Protein AF-A0ABD5YIT8-F1 (afdb_monomer_lite)

Foldseek 3Di:
DPVLLVVLL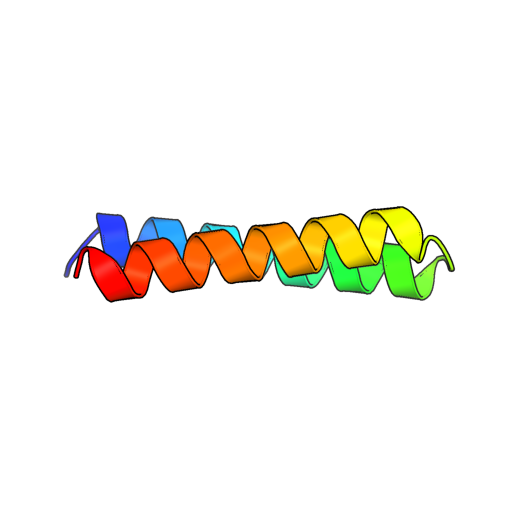VQLVVLQVVLVVCVVVVVNVSSVVSNVVSVVSVVVSVVPD

Radius of gyration: 11.76 Å; chains: 1; bounding box: 31×10×30 Å

Organism: NCBI:txid2934937

Sequence (49 aa):
MNVLALVLAIAALLLMLAGALFMASSEFGIAGALFLSASIVIYLREKRI

pLDDT: mean 94.66, std 7.17, range [61.72, 98.5]

Secondary structure (DSSP, 8-state):
--HHHHHHHHHHHHHHHHHHHHHHTT-HHHHHHHHHHHHHHHHHHHHH-

Structure (mmCIF, N/CA/C/O backbone):
data_AF-A0ABD5YIT8-F1
#
_entry.id   AF-A0ABD5YIT8-F1
#
loop_
_atom_site.group_PDB
_atom_site.id
_atom_site.type_symbol
_atom_site.label_atom_id
_atom_site.label_alt_id
_atom_site.label_comp_id
_atom_site.label_asym_id
_atom_site.label_entity_id
_atom_site.label_seq_id
_atom_site.pdbx_PDB_ins_code
_atom_site.Cartn_x
_atom_site.Cartn_y
_atom_site.Cartn_z
_atom_site.occupancy
_atom_site.B_iso_or_equiv
_atom_site.auth_seq_id
_atom_site.auth_comp_id
_atom_site.auth_asym_id
_atom_site.auth_atom_id
_atom_site.pdbx_PDB_model_num
ATOM 1 N N . MET A 1 1 ? -21.313 -4.699 9.995 1.00 61.72 1 MET A N 1
ATOM 2 C CA . MET A 1 1 ? -20.040 -4.645 9.237 1.00 61.72 1 MET A CA 1
ATOM 3 C C . MET A 1 1 ? -19.480 -3.238 9.350 1.00 61.72 1 MET A C 1
ATOM 5 O O . MET A 1 1 ? -20.227 -2.297 9.118 1.00 61.72 1 MET A O 1
ATOM 9 N N . ASN A 1 2 ? -18.217 -3.077 9.748 1.00 82.88 2 ASN A N 1
ATOM 10 C CA . ASN A 1 2 ? -17.605 -1.752 9.845 1.00 82.88 2 ASN A CA 1
ATOM 11 C C . ASN A 1 2 ? -17.204 -1.279 8.436 1.00 82.88 2 ASN A C 1
ATOM 13 O O . ASN A 1 2 ? -16.188 -1.709 7.894 1.00 82.88 2 ASN A O 1
ATOM 17 N N . VAL A 1 3 ? -18.049 -0.446 7.824 1.00 89.56 3 VAL A N 1
ATOM 18 C CA . VAL A 1 3 ? -17.882 0.030 6.438 1.00 89.56 3 VAL A CA 1
ATOM 19 C C . VAL A 1 3 ? -16.552 0.766 6.262 1.00 89.56 3 VAL A C 1
ATOM 21 O O . VAL A 1 3 ? -15.869 0.556 5.264 1.00 89.56 3 VAL A O 1
ATOM 24 N N . LEU A 1 4 ? -16.128 1.545 7.262 1.00 90.50 4 LEU A N 1
ATOM 25 C CA . LEU A 1 4 ? -14.842 2.245 7.243 1.00 90.50 4 LEU A CA 1
ATOM 26 C C . LEU A 1 4 ? -13.666 1.257 7.156 1.00 90.50 4 LEU A C 1
ATOM 28 O O . LEU A 1 4 ? -12.745 1.443 6.364 1.00 90.50 4 LEU A O 1
ATOM 32 N N . ALA A 1 5 ? -13.732 0.166 7.927 1.00 90.69 5 ALA A N 1
ATOM 33 C CA . ALA A 1 5 ? -12.722 -0.892 7.919 1.00 90.69 5 ALA A CA 1
ATOM 34 C C . ALA A 1 5 ? -12.601 -1.579 6.560 1.00 90.69 5 ALA A C 1
ATOM 36 O O . ALA A 1 5 ? -11.498 -1.948 6.151 1.00 90.69 5 ALA A O 1
ATOM 37 N N . LEU A 1 6 ? -13.733 -1.767 5.883 1.00 94.44 6 LEU A N 1
ATOM 38 C CA . LEU A 1 6 ? -13.785 -2.371 4.560 1.00 94.44 6 LEU A CA 1
ATOM 39 C C . LEU A 1 6 ? -13.185 -1.435 3.506 1.00 94.44 6 LEU A C 1
ATOM 41 O O . LEU A 1 6 ? -12.342 -1.867 2.726 1.00 94.44 6 LEU A O 1
ATOM 45 N N . VAL A 1 7 ? -13.558 -0.152 3.520 1.00 95.69 7 VAL A N 1
ATOM 46 C CA . VAL A 1 7 ? -13.038 0.849 2.573 1.00 95.69 7 VAL A CA 1
ATOM 47 C C . VAL A 1 7 ? -11.519 0.981 2.686 1.00 95.69 7 VAL A C 1
ATOM 49 O O . VAL A 1 7 ? -10.826 0.945 1.672 1.00 95.69 7 VAL A O 1
ATOM 52 N N . LEU A 1 8 ? -10.982 1.063 3.908 1.00 95.31 8 LEU A N 1
ATOM 53 C CA . LEU A 1 8 ? -9.534 1.145 4.125 1.00 95.31 8 LEU A CA 1
ATOM 54 C C . LEU A 1 8 ? -8.803 -0.122 3.655 1.00 95.31 8 LEU A C 1
ATOM 56 O O . LEU A 1 8 ? -7.723 -0.025 3.078 1.00 95.31 8 LEU A O 1
ATOM 60 N N . ALA A 1 9 ? -9.396 -1.304 3.852 1.00 95.56 9 ALA A N 1
ATOM 61 C CA . ALA A 1 9 ? -8.817 -2.555 3.364 1.00 95.56 9 ALA A CA 1
ATOM 62 C C . ALA A 1 9 ? -8.767 -2.605 1.828 1.00 95.56 9 ALA A C 1
ATOM 64 O O . ALA A 1 9 ? -7.743 -2.979 1.259 1.00 95.56 9 ALA A O 1
ATOM 65 N N . ILE A 1 10 ? -9.842 -2.179 1.155 1.00 97.62 10 ILE A N 1
ATOM 66 C CA . ILE A 1 10 ? -9.892 -2.106 -0.313 1.00 97.62 10 ILE A CA 1
ATOM 67 C C . ILE A 1 10 ? -8.855 -1.104 -0.835 1.00 97.62 10 ILE A C 1
ATOM 69 O O . ILE A 1 10 ? -8.128 -1.411 -1.776 1.00 97.62 10 ILE A O 1
ATOM 73 N N . ALA A 1 11 ? -8.736 0.068 -0.207 1.00 97.31 11 ALA A N 1
ATOM 74 C CA . ALA A 1 11 ? -7.749 1.072 -0.598 1.00 97.31 11 ALA A CA 1
ATOM 75 C C . ALA A 1 11 ? -6.308 0.545 -0.480 1.00 97.31 11 ALA A C 1
ATOM 77 O O . ALA A 1 11 ? -5.519 0.698 -1.412 1.00 97.31 11 ALA A O 1
ATOM 78 N N . ALA A 1 12 ? -5.973 -0.125 0.628 1.00 97.56 12 ALA A N 1
ATOM 79 C CA . ALA A 1 12 ? -4.656 -0.732 0.809 1.00 97.56 12 ALA A CA 1
ATOM 80 C C . ALA A 1 12 ? -4.366 -1.815 -0.242 1.00 97.56 12 ALA A C 1
ATOM 82 O O . ALA A 1 12 ? -3.273 -1.842 -0.805 1.00 97.56 12 ALA A O 1
ATOM 83 N N . LEU A 1 13 ? -5.353 -2.662 -0.555 1.00 98.19 13 LEU A N 1
ATOM 84 C CA . LEU A 1 13 ? -5.229 -3.686 -1.592 1.00 98.19 13 LEU A CA 1
ATOM 85 C C . LEU A 1 13 ? -4.923 -3.069 -2.963 1.00 98.19 13 LEU A C 1
ATOM 87 O O . LEU A 1 13 ? -4.016 -3.528 -3.654 1.00 98.19 13 LEU A O 1
ATOM 91 N N . LEU A 1 14 ? -5.645 -2.015 -3.350 1.00 98.44 14 LEU A N 1
ATOM 92 C CA . LEU A 1 14 ? -5.422 -1.329 -4.625 1.00 98.44 14 LEU A CA 1
ATOM 93 C C . LEU A 1 14 ? -4.024 -0.706 -4.705 1.00 98.44 14 LEU A C 1
ATOM 95 O O . LEU A 1 14 ? -3.371 -0.814 -5.741 1.00 98.44 14 LEU A O 1
ATOM 99 N N . LEU A 1 15 ? -3.540 -0.110 -3.612 1.00 98.38 15 LEU A N 1
ATOM 100 C CA . LEU A 1 15 ? -2.181 0.432 -3.540 1.00 98.38 15 LEU A CA 1
ATOM 101 C C . LEU A 1 15 ? -1.120 -0.665 -3.688 1.00 98.38 15 LEU A C 1
ATOM 103 O O . LEU A 1 15 ? -0.142 -0.466 -4.403 1.00 98.38 15 LEU A O 1
ATOM 107 N N . MET A 1 16 ? -1.321 -1.831 -3.067 1.00 98.19 16 MET A N 1
ATOM 108 C CA . MET A 1 16 ? -0.412 -2.973 -3.215 1.00 98.19 16 MET A CA 1
ATOM 109 C C . MET A 1 16 ? -0.404 -3.522 -4.644 1.00 98.19 16 MET A C 1
ATOM 111 O O . MET A 1 16 ? 0.667 -3.797 -5.181 1.00 98.19 16 MET A O 1
ATOM 115 N N . LEU A 1 17 ? -1.576 -3.650 -5.274 1.00 98.50 17 LEU A N 1
ATOM 116 C CA . LEU A 1 17 ? -1.690 -4.097 -6.665 1.00 98.50 17 LEU A CA 1
ATOM 117 C C . LEU A 1 17 ? -1.002 -3.119 -7.620 1.00 98.50 17 LEU A C 1
ATOM 119 O O . LEU A 1 17 ? -0.205 -3.538 -8.455 1.00 98.50 17 LEU A O 1
ATOM 123 N N . ALA A 1 18 ? -1.256 -1.818 -7.467 1.00 98.19 18 ALA A N 1
ATOM 124 C CA . ALA A 1 18 ? -0.581 -0.792 -8.251 1.00 98.19 18 ALA A CA 1
ATOM 125 C C . ALA A 1 18 ? 0.938 -0.826 -8.018 1.00 98.19 18 ALA A C 1
ATOM 127 O O . ALA A 1 18 ? 1.704 -0.829 -8.978 1.00 98.19 18 ALA A O 1
ATOM 128 N N . GLY A 1 19 ? 1.381 -0.929 -6.760 1.00 98.12 19 GLY A N 1
ATOM 129 C CA . GLY A 1 19 ? 2.795 -1.050 -6.408 1.00 98.12 19 GLY A CA 1
ATOM 130 C C . GLY A 1 19 ? 3.467 -2.244 -7.084 1.00 98.12 19 GLY A C 1
ATOM 131 O O . GLY A 1 19 ? 4.539 -2.095 -7.665 1.00 98.12 19 GLY A O 1
ATOM 132 N N . ALA A 1 20 ? 2.809 -3.405 -7.094 1.00 98.06 20 ALA A N 1
ATOM 133 C CA . ALA A 1 20 ? 3.301 -4.600 -7.773 1.00 98.06 20 ALA A CA 1
ATOM 134 C C . ALA A 1 20 ? 3.408 -4.412 -9.297 1.00 98.06 20 ALA A C 1
ATOM 136 O O . ALA A 1 20 ? 4.390 -4.850 -9.894 1.00 98.06 20 ALA A O 1
ATOM 137 N N . LEU A 1 21 ? 2.445 -3.725 -9.923 1.00 98.19 21 LEU A N 1
ATOM 138 C CA . LEU A 1 21 ? 2.486 -3.416 -11.357 1.00 98.19 21 LEU A CA 1
ATOM 139 C C . LEU A 1 21 ? 3.658 -2.491 -11.712 1.00 98.19 21 LEU A C 1
ATOM 141 O O . LEU A 1 21 ? 4.391 -2.780 -12.655 1.00 98.19 21 LEU A O 1
ATOM 145 N N . PHE A 1 22 ? 3.882 -1.426 -10.935 1.00 98.31 22 PHE A N 1
ATOM 146 C CA . PHE A 1 22 ? 5.032 -0.536 -11.138 1.00 98.31 22 PHE A CA 1
ATOM 147 C C . PHE A 1 22 ? 6.364 -1.245 -10.865 1.00 98.31 22 PHE A C 1
ATOM 149 O O . PHE A 1 22 ? 7.352 -1.018 -11.558 1.00 98.31 22 PHE A O 1
ATOM 156 N N . MET A 1 23 ? 6.403 -2.162 -9.898 1.00 97.81 23 MET A N 1
ATOM 157 C CA . MET A 1 23 ? 7.591 -2.979 -9.659 1.00 97.81 23 MET A CA 1
ATOM 158 C C . MET A 1 23 ? 7.887 -3.900 -10.850 1.00 97.81 23 MET A C 1
ATOM 160 O O . MET A 1 23 ? 9.043 -4.032 -11.247 1.00 97.81 23 MET A O 1
ATOM 164 N N . ALA A 1 24 ? 6.853 -4.488 -11.460 1.00 97.94 24 ALA A N 1
ATOM 165 C CA . ALA A 1 24 ? 6.989 -5.308 -12.662 1.00 97.94 24 ALA A CA 1
ATOM 166 C C . ALA A 1 24 ? 7.482 -4.500 -13.876 1.00 97.94 24 ALA A C 1
ATOM 168 O O . ALA A 1 24 ? 8.192 -5.040 -14.721 1.00 97.94 24 ALA A O 1
ATOM 169 N N . SER A 1 25 ? 7.175 -3.200 -13.941 1.00 97.75 25 SER A N 1
ATOM 170 C CA . SER A 1 25 ? 7.723 -2.282 -14.946 1.00 97.75 25 SER A CA 1
ATOM 171 C C . SER A 1 25 ? 9.081 -1.676 -14.562 1.00 97.75 25 SER A C 1
ATOM 173 O O . SER A 1 25 ? 9.530 -0.748 -15.224 1.00 97.75 25 SER A O 1
ATOM 175 N N . SER A 1 26 ? 9.751 -2.188 -13.520 1.00 96.88 26 SER A N 1
ATOM 176 C CA . SER A 1 26 ? 11.036 -1.686 -12.991 1.00 96.88 26 SER A CA 1
ATOM 177 C C . SER A 1 26 ? 11.007 -0.252 -12.430 1.00 96.88 26 SER A C 1
ATOM 179 O O . SER A 1 26 ? 12.052 0.346 -12.178 1.00 96.88 26 SER A O 1
ATOM 181 N N . GLU A 1 27 ? 9.820 0.288 -12.149 1.00 97.19 27 GLU A N 1
ATOM 182 C CA . GLU A 1 27 ? 9.612 1.606 -11.538 1.00 97.19 27 GLU A CA 1
ATOM 183 C C . GLU A 1 27 ? 9.638 1.500 -10.002 1.00 97.19 27 GLU A C 1
ATOM 185 O O . GLU A 1 27 ? 8.643 1.708 -9.300 1.00 97.19 27 GLU A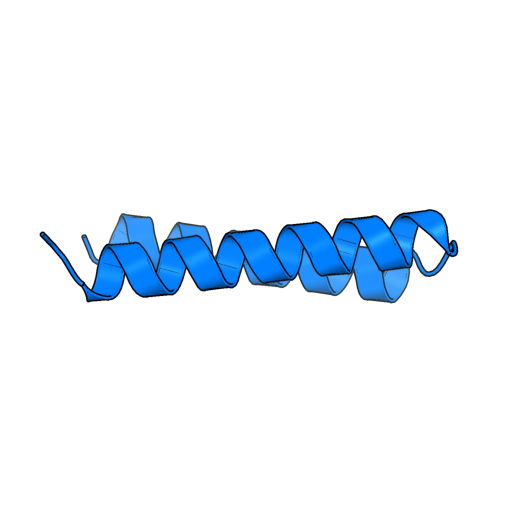 O 1
ATOM 190 N N . PHE A 1 28 ? 10.800 1.138 -9.452 1.00 95.38 28 PHE A N 1
ATOM 191 C CA . PHE A 1 28 ? 10.940 0.775 -8.035 1.00 95.38 28 PHE A CA 1
ATOM 192 C C . PHE A 1 28 ? 10.651 1.921 -7.057 1.00 95.38 28 PHE A C 1
ATOM 194 O O . PHE A 1 28 ? 10.130 1.677 -5.969 1.00 95.38 28 PHE A O 1
ATOM 201 N N . GLY A 1 29 ? 10.956 3.169 -7.429 1.00 97.62 29 GLY A N 1
ATOM 202 C CA . GLY A 1 29 ? 10.683 4.333 -6.579 1.00 97.62 29 GLY A CA 1
ATOM 203 C C . GLY A 1 29 ? 9.184 4.548 -6.352 1.00 97.62 29 GLY A C 1
ATOM 204 O O . GLY A 1 29 ? 8.740 4.719 -5.215 1.00 97.62 29 GLY A O 1
ATOM 205 N N . ILE A 1 30 ? 8.395 4.461 -7.427 1.00 97.62 30 ILE A N 1
ATOM 206 C CA . ILE A 1 30 ? 6.932 4.586 -7.377 1.00 97.62 30 ILE A CA 1
ATOM 207 C C . ILE A 1 30 ? 6.332 3.385 -6.642 1.00 97.62 30 ILE A C 1
ATOM 209 O O . ILE A 1 30 ? 5.496 3.561 -5.756 1.00 97.62 30 ILE A O 1
ATOM 213 N N . ALA A 1 31 ? 6.803 2.173 -6.949 1.00 98.00 31 ALA A N 1
ATOM 214 C CA . ALA A 1 31 ? 6.368 0.961 -6.264 1.00 98.00 31 ALA A CA 1
ATOM 215 C C . ALA A 1 31 ? 6.585 1.049 -4.744 1.00 98.00 31 ALA A C 1
ATOM 217 O O . ALA A 1 31 ? 5.662 0.797 -3.969 1.00 98.00 31 ALA A O 1
ATOM 218 N N . GLY A 1 32 ? 7.774 1.479 -4.308 1.00 97.56 32 GLY A N 1
ATOM 219 C CA . GLY A 1 32 ? 8.093 1.674 -2.894 1.00 97.56 32 GLY A CA 1
ATOM 220 C C . GLY A 1 32 ? 7.178 2.696 -2.212 1.00 97.56 32 GLY A C 1
ATOM 221 O O . GLY A 1 32 ? 6.668 2.432 -1.123 1.00 97.56 32 GLY A O 1
ATOM 222 N N . ALA A 1 33 ? 6.898 3.828 -2.867 1.00 98.44 33 ALA A N 1
ATOM 223 C CA . ALA A 1 33 ? 5.973 4.836 -2.347 1.00 98.44 33 ALA A CA 1
ATOM 224 C C . ALA A 1 33 ? 4.536 4.300 -2.202 1.00 98.44 33 ALA A C 1
ATOM 226 O O . ALA A 1 33 ? 3.863 4.584 -1.206 1.00 98.44 33 ALA A O 1
ATOM 227 N N . LEU A 1 34 ? 4.068 3.489 -3.156 1.00 98.44 34 LEU A N 1
ATOM 228 C CA . LEU A 1 34 ? 2.747 2.857 -3.103 1.00 98.44 34 LEU A CA 1
ATOM 229 C C . LEU A 1 34 ? 2.652 1.814 -1.982 1.00 98.44 34 LEU A C 1
ATOM 231 O O . LEU A 1 34 ? 1.673 1.816 -1.234 1.00 98.44 34 LEU A O 1
ATOM 235 N N . PHE A 1 35 ? 3.680 0.984 -1.790 1.00 98.31 35 PHE A N 1
ATOM 236 C CA . PHE A 1 35 ? 3.723 0.028 -0.679 1.00 98.31 35 PHE A CA 1
ATOM 237 C C . PHE A 1 35 ? 3.796 0.714 0.692 1.00 98.31 35 PHE A C 1
ATOM 239 O O . PHE A 1 35 ? 3.117 0.288 1.633 1.00 98.31 35 PHE A O 1
ATOM 246 N N . LEU A 1 36 ? 4.553 1.810 0.814 1.00 98.25 36 LEU A N 1
ATOM 247 C CA . LEU A 1 36 ? 4.571 2.626 2.030 1.00 98.25 36 LEU A CA 1
ATOM 248 C C . LEU A 1 36 ? 3.187 3.226 2.306 1.00 98.25 36 LEU A C 1
ATOM 250 O O . LEU A 1 36 ? 2.686 3.147 3.426 1.00 98.25 36 LEU A O 1
ATOM 254 N N . SER A 1 37 ? 2.537 3.762 1.273 1.00 98.19 37 SER A N 1
ATOM 255 C CA . SER A 1 37 ? 1.183 4.312 1.380 1.00 98.19 37 SER A CA 1
ATOM 256 C C . SER A 1 37 ? 0.180 3.246 1.831 1.00 98.19 37 SER A C 1
ATOM 258 O O . SER A 1 37 ? -0.613 3.493 2.739 1.00 98.19 37 SER A O 1
ATOM 260 N N . ALA A 1 38 ? 0.252 2.034 1.267 1.00 98.12 38 ALA A N 1
ATOM 261 C CA . ALA A 1 38 ? -0.582 0.907 1.682 1.00 98.12 38 ALA A CA 1
ATOM 262 C C . ALA A 1 38 ? -0.364 0.550 3.161 1.00 98.12 38 ALA A C 1
ATOM 264 O O . ALA A 1 38 ? -1.330 0.364 3.902 1.00 98.12 38 ALA A O 1
ATOM 265 N N . SER A 1 39 ? 0.895 0.524 3.606 1.00 97.94 39 SER A N 1
ATOM 266 C CA . SER A 1 39 ? 1.261 0.259 5.003 1.00 97.94 39 SER A CA 1
ATOM 267 C C . SER A 1 39 ? 0.668 1.299 5.960 1.00 97.94 39 SER A C 1
ATOM 269 O O . SER A 1 39 ? 0.118 0.936 6.998 1.00 97.94 39 SER A O 1
ATOM 271 N N . ILE A 1 40 ? 0.700 2.586 5.593 1.00 97.75 40 ILE A N 1
ATOM 272 C CA . ILE A 1 40 ? 0.088 3.667 6.382 1.00 97.75 40 ILE A CA 1
ATOM 273 C C . ILE A 1 40 ? -1.431 3.480 6.482 1.00 97.75 40 ILE A C 1
ATOM 275 O O . ILE A 1 40 ? -1.997 3.615 7.567 1.00 97.75 40 ILE A O 1
ATOM 279 N N . VAL A 1 41 ? -2.104 3.146 5.376 1.00 97.25 41 VAL A N 1
ATOM 280 C CA . VAL A 1 41 ? -3.559 2.913 5.363 1.00 97.25 41 VAL A CA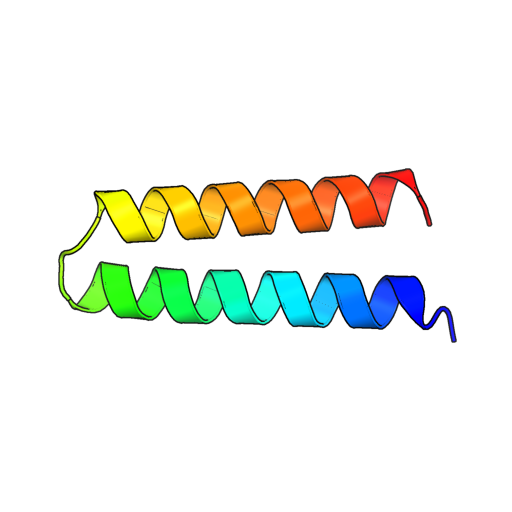 1
ATOM 281 C C . VAL A 1 41 ? -3.941 1.742 6.273 1.00 97.25 41 VAL A C 1
ATOM 283 O O . VAL A 1 41 ? -4.899 1.853 7.040 1.00 97.25 41 VAL A O 1
ATOM 286 N N . ILE A 1 42 ? -3.179 0.645 6.236 1.00 96.00 42 ILE A N 1
ATOM 287 C CA . ILE A 1 42 ? -3.391 -0.518 7.112 1.00 96.00 42 ILE A CA 1
ATOM 288 C C . ILE A 1 42 ? -3.179 -0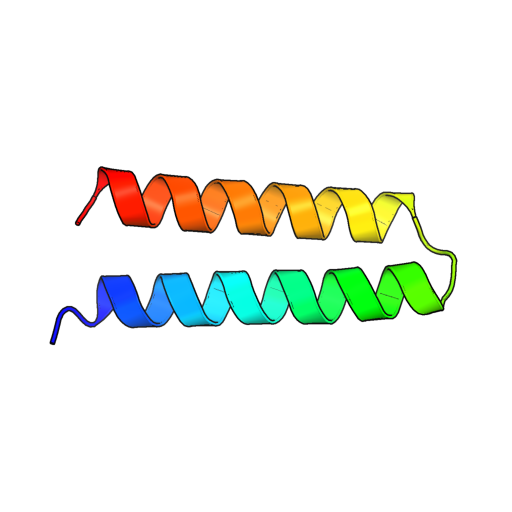.135 8.575 1.00 96.00 42 ILE A C 1
ATOM 290 O O . ILE A 1 42 ? -4.041 -0.415 9.405 1.00 96.00 42 ILE A O 1
ATOM 294 N N . TYR A 1 43 ? -2.094 0.575 8.885 1.00 96.25 43 TYR A N 1
ATOM 295 C CA . TYR A 1 43 ? -1.820 1.043 10.241 1.00 96.25 43 TYR A CA 1
ATOM 296 C C . TYR A 1 43 ? -2.950 1.929 10.787 1.00 96.25 43 TYR A C 1
ATOM 298 O O . TYR A 1 43 ? -3.409 1.751 11.915 1.00 96.25 43 TYR A O 1
ATOM 306 N N . LEU A 1 44 ? -3.449 2.870 9.977 1.00 94.19 44 LEU A N 1
ATOM 307 C CA . LEU A 1 44 ? -4.573 3.726 10.359 1.00 94.19 44 LEU A CA 1
ATOM 308 C C . LEU A 1 44 ? -5.853 2.921 10.592 1.00 94.19 44 LEU A C 1
ATOM 310 O O . LEU A 1 44 ? -6.595 3.219 11.527 1.00 94.19 44 LEU A O 1
ATOM 314 N N . ARG A 1 45 ? -6.104 1.903 9.765 1.00 93.44 45 ARG A N 1
ATOM 315 C CA . ARG A 1 45 ? -7.233 0.986 9.932 1.00 93.44 45 ARG A CA 1
ATOM 316 C C . ARG A 1 45 ? -7.144 0.244 11.266 1.00 93.44 45 ARG A C 1
ATOM 318 O O . ARG A 1 45 ? -8.118 0.250 12.003 1.00 93.44 45 ARG A O 1
ATOM 325 N N . GLU A 1 46 ? -5.992 -0.334 11.594 1.00 91.31 46 GLU A N 1
ATOM 326 C CA . GLU A 1 46 ? -5.778 -1.076 12.849 1.00 91.31 46 GLU A CA 1
ATOM 327 C C . GLU A 1 46 ? -5.814 -0.191 14.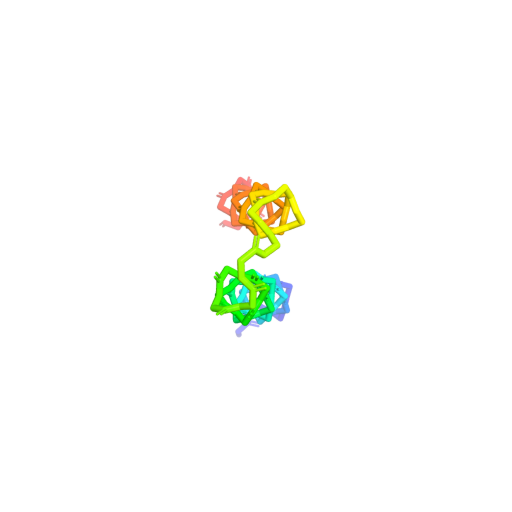098 1.00 91.31 46 GLU A C 1
ATO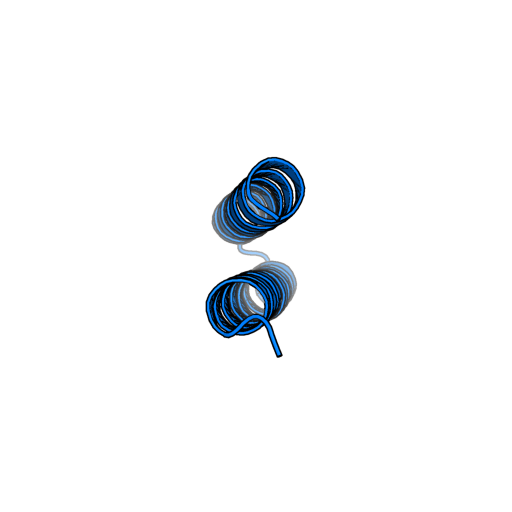M 329 O O . GLU A 1 46 ? -6.182 -0.647 15.172 1.00 91.31 46 GLU A O 1
ATOM 334 N N . LYS A 1 47 ? -5.439 1.088 13.987 1.00 90.75 47 LYS A N 1
ATOM 335 C CA . LYS A 1 47 ? -5.503 2.021 15.121 1.00 90.75 47 LYS A CA 1
ATOM 336 C C . LYS A 1 47 ? -6.901 2.563 15.406 1.00 90.75 47 LYS A C 1
ATOM 338 O O . LYS A 1 47 ? -7.133 3.041 16.514 1.00 90.75 47 LYS A O 1
ATOM 343 N N . ARG A 1 48 ? -7.794 2.587 14.413 1.00 78.25 48 ARG A N 1
ATOM 344 C CA . ARG A 1 48 ? -9.123 3.219 14.518 1.00 78.25 48 ARG A CA 1
ATOM 345 C C . ARG A 1 48 ? -10.274 2.233 14.709 1.00 78.25 48 ARG A C 1
ATOM 347 O O . ARG A 1 48 ? -11.396 2.688 14.930 1.00 78.25 48 ARG A O 1
ATOM 354 N N . ILE A 1 49 ? -10.027 0.936 14.562 1.00 70.31 49 ILE A N 1
ATOM 355 C CA . ILE A 1 49 ? -11.026 -0.141 14.584 1.00 70.31 49 ILE A CA 1
ATOM 356 C C . ILE A 1 49 ? -10.571 -1.183 15.587 1.00 70.31 49 ILE A C 1
ATOM 358 O O . ILE A 1 49 ? -11.441 -1.634 16.360 1.00 70.31 49 ILE A O 1
#